Protein AF-A0A0N4U9H9-F1 (afdb_monomer)

Foldseek 3Di:
DFFFQDWDQVQQWGWTQDPVDNDDTAIEGLQQQQAAPDPPSSRRTAHHRAAWDFDWDQDPVGIHTHNIAHPPRHHHDDPPPDVVVVVVVVPPD

Sequence (93 aa):
MGVVKWYNVRLHYGFIKRIDNDGDDIFVHQSAIAKSRIIKPYLRTLGDGEMVVFDIVKGEKGTEAANVTGPNGSEVICFIFIEKLELAQMHKF

Structure (mmCIF, N/CA/C/O backbone):
data_AF-A0A0N4U9H9-F1
#
_entry.id   AF-A0A0N4U9H9-F1
#
loop_
_atom_site.group_PDB
_atom_site.id
_atom_site.type_symbol
_atom_site.label_atom_id
_atom_site.label_alt_id
_atom_site.label_comp_id
_atom_site.label_asym_id
_atom_site.label_entity_id
_atom_site.label_seq_id
_atom_site.pdbx_PDB_ins_code
_atom_site.Cartn_x
_atom_s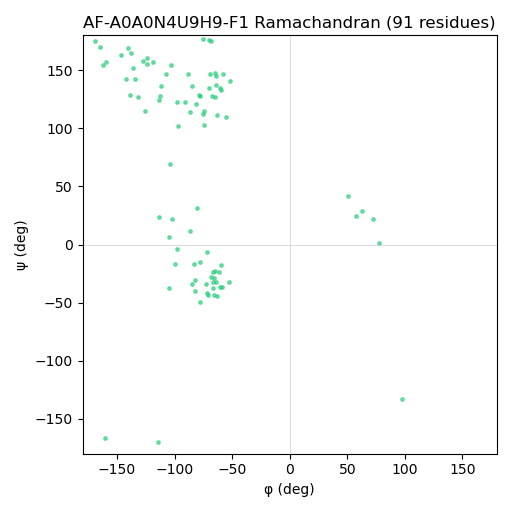ite.Cartn_y
_atom_site.Cartn_z
_atom_site.occupancy
_atom_site.B_iso_or_equiv
_atom_site.auth_seq_id
_atom_site.auth_comp_id
_atom_site.auth_asym_id
_atom_site.auth_atom_id
_atom_site.pdbx_PDB_model_num
ATOM 1 N N . MET A 1 1 ? -4.757 -8.877 2.452 1.00 94.62 1 MET A N 1
ATOM 2 C CA . MET A 1 1 ? -5.018 -8.332 1.096 1.00 94.62 1 MET A CA 1
ATOM 3 C C . MET A 1 1 ? -6.060 -7.234 1.203 1.00 94.62 1 MET A C 1
ATOM 5 O O . MET A 1 1 ? -6.797 -7.207 2.185 1.00 94.62 1 MET A O 1
ATOM 9 N N . GLY A 1 2 ? -6.135 -6.347 0.217 1.00 97.06 2 GLY A N 1
ATOM 10 C CA . GLY A 1 2 ? -7.084 -5.241 0.228 1.00 97.06 2 GLY A CA 1
ATOM 11 C C . GLY A 1 2 ? -7.170 -4.509 -1.103 1.00 97.06 2 GLY A C 1
ATOM 12 O O . GLY A 1 2 ? -6.412 -4.797 -2.028 1.00 97.06 2 GLY A O 1
ATOM 13 N N . VAL A 1 3 ? -8.096 -3.559 -1.162 1.00 96.75 3 VAL A N 1
ATOM 14 C CA . VAL A 1 3 ? -8.299 -2.640 -2.282 1.00 96.75 3 VAL A CA 1
ATOM 15 C C . VAL A 1 3 ? -7.943 -1.237 -1.816 1.00 96.75 3 VAL A C 1
ATOM 17 O O . VAL A 1 3 ? -8.450 -0.778 -0.792 1.00 96.75 3 VAL A O 1
ATOM 20 N N . VAL A 1 4 ? -7.084 -0.541 -2.550 1.00 97.44 4 VAL A N 1
ATOM 21 C CA . VAL A 1 4 ? -6.745 0.857 -2.271 1.00 97.44 4 VAL A CA 1
ATOM 22 C C . VAL A 1 4 ? -8.011 1.695 -2.429 1.00 97.44 4 VAL A C 1
ATOM 24 O O . VAL A 1 4 ? -8.547 1.839 -3.523 1.00 97.44 4 VAL A O 1
ATOM 27 N N . LYS A 1 5 ? -8.520 2.231 -1.321 1.00 97.12 5 LYS A N 1
ATOM 28 C CA . LYS A 1 5 ? -9.735 3.048 -1.306 1.00 97.12 5 LYS A CA 1
ATOM 29 C C . LYS A 1 5 ? -9.470 4.403 -1.948 1.00 97.12 5 LYS A C 1
ATOM 31 O O . LYS A 1 5 ? -10.290 4.887 -2.718 1.00 97.12 5 LYS A O 1
ATOM 36 N N . TRP A 1 6 ? -8.331 4.996 -1.601 1.00 97.31 6 TRP A N 1
ATOM 37 C CA . TRP A 1 6 ? -7.808 6.204 -2.222 1.00 97.31 6 TRP A CA 1
ATOM 38 C C . TRP A 1 6 ? -6.319 6.367 -1.918 1.00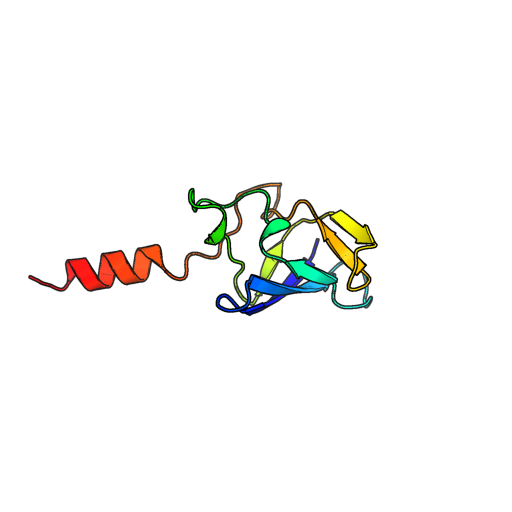 97.31 6 TRP A C 1
ATOM 40 O O . TRP A 1 6 ? -5.838 5.908 -0.874 1.00 97.31 6 TRP A O 1
ATOM 50 N N . TYR A 1 7 ? -5.602 7.076 -2.789 1.00 96.12 7 TYR A N 1
ATOM 51 C CA . TYR A 1 7 ? -4.206 7.447 -2.566 1.00 96.12 7 TYR A CA 1
ATOM 52 C C . TYR A 1 7 ? -3.901 8.890 -2.991 1.00 96.12 7 TYR A C 1
ATOM 54 O O . TYR A 1 7 ? -4.164 9.311 -4.115 1.00 96.12 7 TYR A O 1
ATOM 62 N N . ASN A 1 8 ? -3.288 9.668 -2.098 1.00 94.69 8 ASN A N 1
ATOM 63 C CA . ASN A 1 8 ? -2.853 11.029 -2.384 1.00 94.69 8 ASN A CA 1
ATOM 64 C C . ASN A 1 8 ? -1.367 11.050 -2.755 1.00 94.69 8 ASN A C 1
ATOM 66 O O . ASN A 1 8 ? -0.494 11.040 -1.888 1.00 94.69 8 ASN A O 1
ATOM 70 N N . VAL A 1 9 ? -1.082 11.155 -4.054 1.00 90.69 9 VAL A N 1
ATOM 71 C CA . VAL A 1 9 ? 0.289 11.199 -4.591 1.00 90.69 9 VAL A CA 1
ATOM 72 C C . VAL A 1 9 ? 1.104 12.371 -4.037 1.00 90.69 9 VAL A C 1
ATOM 74 O O . VAL A 1 9 ? 2.291 12.214 -3.778 1.00 90.69 9 VAL A O 1
ATOM 77 N N . ARG A 1 10 ? 0.481 13.538 -3.821 1.00 89.88 10 ARG A N 1
ATOM 78 C CA . ARG A 1 10 ? 1.176 14.746 -3.345 1.00 89.88 10 ARG A CA 1
ATOM 79 C C . ARG A 1 10 ? 1.568 14.651 -1.872 1.00 89.88 10 ARG A C 1
ATOM 81 O O . ARG A 1 10 ? 2.573 15.229 -1.476 1.00 89.88 10 ARG A O 1
ATOM 88 N N . LEU A 1 11 ? 0.747 13.983 -1.064 1.00 94.50 11 LEU A N 1
ATOM 89 C CA . LEU A 1 11 ? 0.992 13.807 0.369 1.00 94.50 11 LEU A CA 1
ATOM 90 C C . LEU A 1 11 ? 1.620 12.448 0.708 1.00 94.50 11 LEU A C 1
ATOM 92 O O . LEU A 1 11 ? 1.950 12.217 1.866 1.00 94.50 11 LEU A O 1
ATOM 96 N N . HIS A 1 12 ? 1.801 11.572 -0.284 1.00 94.56 12 HIS A N 1
ATOM 97 C CA . HIS A 1 12 ? 2.458 10.269 -0.164 1.00 94.56 12 HIS A CA 1
ATOM 98 C C . HIS A 1 12 ? 1.759 9.266 0.773 1.00 94.56 12 HIS A C 1
ATOM 100 O O . HIS A 1 12 ? 2.408 8.388 1.347 1.00 94.56 12 HIS A O 1
ATOM 106 N N . TYR A 1 13 ? 0.433 9.353 0.922 1.00 96.81 13 TYR A N 1
ATOM 107 C CA . TYR A 1 13 ? -0.333 8.406 1.737 1.00 96.81 13 TYR A CA 1
ATOM 108 C C . TYR A 1 13 ? -1.741 8.139 1.202 1.00 96.81 13 TYR A C 1
ATOM 110 O O . TYR A 1 13 ? -2.280 8.908 0.405 1.00 96.81 13 TYR A O 1
ATOM 118 N N . GLY A 1 14 ? -2.344 7.054 1.677 1.00 97.75 14 GLY A N 1
ATOM 119 C CA . GLY A 1 14 ? -3.702 6.649 1.344 1.00 97.75 14 GLY A CA 1
ATOM 120 C C . GLY A 1 14 ? -4.281 5.683 2.367 1.00 97.75 14 GLY A C 1
ATOM 121 O O . GLY A 1 14 ? -3.722 5.499 3.451 1.00 97.75 14 GLY A O 1
ATOM 122 N N . PHE A 1 15 ? -5.392 5.054 1.998 1.00 98.19 15 PHE A N 1
ATOM 123 C CA . PHE A 1 15 ? -6.054 4.042 2.816 1.00 98.19 15 PHE A CA 1
ATOM 124 C C . PHE A 1 15 ? -6.449 2.830 1.979 1.00 98.19 15 PHE A C 1
ATOM 126 O O . PHE A 1 15 ? -6.881 2.963 0.833 1.00 98.19 15 PHE A O 1
ATOM 133 N N . ILE A 1 16 ? -6.315 1.645 2.567 1.00 98.25 16 ILE A N 1
A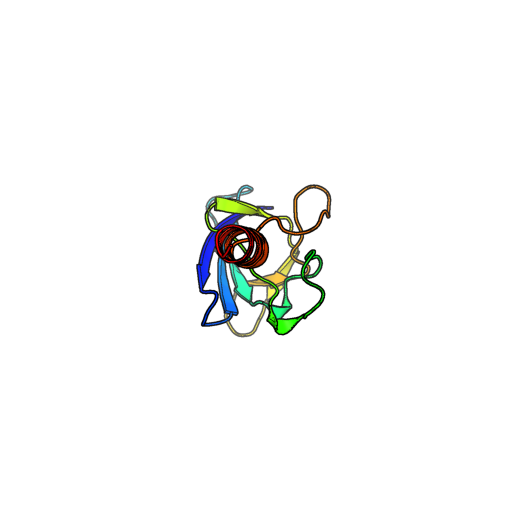TOM 134 C CA . ILE A 1 16 ? -6.645 0.362 1.951 1.00 98.25 16 ILE A CA 1
ATOM 135 C C . ILE A 1 16 ? -7.834 -0.244 2.689 1.00 98.25 16 ILE A C 1
ATOM 137 O O . ILE A 1 16 ? -7.767 -0.478 3.895 1.00 98.25 16 ILE A O 1
ATOM 141 N N . LYS A 1 17 ? -8.900 -0.557 1.954 1.00 97.38 17 LYS A N 1
ATOM 142 C CA . LYS A 1 17 ? -10.004 -1.354 2.477 1.00 97.38 17 LYS A CA 1
ATOM 143 C C . LYS A 1 17 ? -9.599 -2.825 2.488 1.00 97.38 17 LYS A C 1
ATOM 145 O O . LYS A 1 17 ? -9.169 -3.372 1.470 1.00 97.38 17 LYS A O 1
ATOM 150 N N . ARG A 1 18 ? -9.753 -3.476 3.634 1.00 95.88 18 ARG A N 1
ATOM 151 C CA . ARG A 1 18 ? -9.524 -4.915 3.791 1.00 95.88 18 ARG A CA 1
ATOM 152 C C . ARG A 1 18 ? -10.594 -5.729 3.065 1.00 95.88 18 ARG A C 1
ATOM 154 O O . ARG A 1 18 ? -11.744 -5.308 2.986 1.00 95.88 18 ARG A O 1
ATOM 161 N N . ILE A 1 19 ? -10.210 -6.889 2.530 1.00 93.94 19 ILE A N 1
ATOM 162 C CA . ILE A 1 19 ? -11.167 -7.837 1.924 1.00 93.94 19 ILE A CA 1
ATOM 163 C C . ILE A 1 19 ? -11.535 -8.998 2.853 1.00 93.94 19 ILE A C 1
ATOM 165 O O . ILE A 1 19 ? -12.502 -9.700 2.589 1.00 93.94 19 ILE A O 1
ATOM 169 N N . ASP A 1 20 ? -10.754 -9.236 3.907 1.00 89.75 20 ASP A N 1
ATOM 170 C CA . ASP A 1 20 ? -10.939 -10.364 4.823 1.00 89.75 20 ASP A CA 1
ATOM 171 C C . ASP A 1 20 ? -11.989 -10.096 5.915 1.00 89.75 20 ASP A C 1
ATOM 173 O O . ASP A 1 20 ? -12.454 -11.038 6.552 1.00 89.75 20 ASP A O 1
ATOM 177 N N . ASN A 1 21 ? -12.362 -8.833 6.143 1.00 85.56 21 ASN A N 1
ATOM 178 C CA . ASN A 1 21 ? -13.414 -8.413 7.074 1.00 85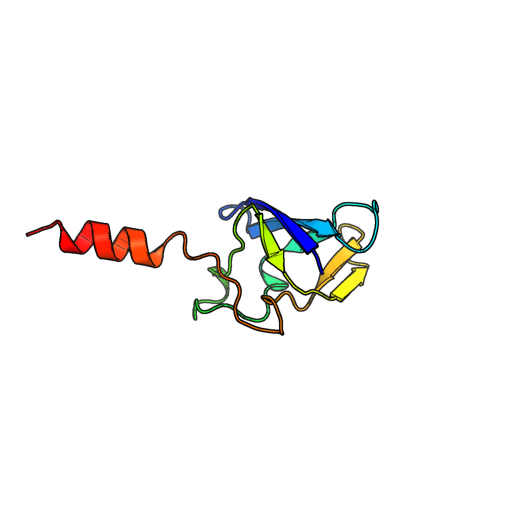.56 21 ASN A CA 1
ATOM 179 C C . ASN A 1 21 ? -13.845 -6.953 6.828 1.00 85.56 21 ASN A C 1
ATOM 181 O O . ASN A 1 21 ? -13.165 -6.211 6.122 1.00 85.56 21 ASN A O 1
ATOM 185 N N . ASP A 1 22 ? -14.936 -6.537 7.482 1.00 81.31 22 ASP A N 1
ATOM 186 C CA . ASP A 1 22 ? -15.403 -5.141 7.570 1.00 81.31 22 ASP A CA 1
ATOM 187 C C . ASP A 1 22 ? -14.647 -4.320 8.639 1.00 81.31 22 ASP A C 1
ATOM 189 O O . ASP A 1 22 ? -15.216 -3.447 9.294 1.00 81.31 22 ASP A O 1
ATOM 193 N N . GLY A 1 23 ? -13.369 -4.629 8.870 1.00 84.06 23 GLY A N 1
ATOM 194 C CA . GLY A 1 23 ? -12.524 -3.873 9.789 1.00 84.06 23 GLY A CA 1
ATOM 195 C C . GLY A 1 23 ? -12.174 -2.477 9.271 1.00 84.06 23 GLY A C 1
ATOM 196 O O . GLY A 1 23 ? -12.492 -2.106 8.139 1.00 84.06 23 GLY A O 1
ATOM 197 N N . ASP A 1 24 ? -11.473 -1.719 10.114 1.00 92.12 24 ASP A N 1
ATOM 198 C CA . ASP A 1 24 ? -11.041 -0.361 9.788 1.00 92.12 24 ASP A CA 1
ATOM 199 C C . ASP A 1 24 ? -10.176 -0.309 8.521 1.00 92.12 24 ASP A C 1
ATOM 201 O O . ASP A 1 24 ? -9.379 -1.212 8.230 1.00 92.12 24 ASP A O 1
ATOM 205 N N . ASP A 1 25 ? -10.309 0.801 7.793 1.00 96.38 25 ASP A N 1
ATOM 206 C CA . ASP A 1 25 ? -9.430 1.130 6.679 1.00 96.38 25 ASP A CA 1
ATOM 207 C C . ASP A 1 25 ? -7.979 1.227 7.176 1.00 96.38 25 ASP A C 1
ATOM 209 O O . ASP A 1 25 ? -7.672 1.883 8.172 1.00 96.38 25 ASP A O 1
ATOM 213 N N . ILE A 1 26 ? -7.067 0.597 6.444 1.00 97.50 26 ILE A N 1
ATOM 214 C CA . ILE A 1 26 ? -5.663 0.504 6.829 1.00 97.50 26 ILE A CA 1
ATOM 215 C C . ILE A 1 26 ? -4.896 1.673 6.232 1.00 97.50 26 ILE A C 1
ATOM 217 O O . ILE A 1 26 ? -4.879 1.854 5.012 1.00 97.50 26 ILE A O 1
ATOM 221 N N . PHE A 1 27 ? -4.242 2.456 7.087 1.00 98.25 27 PHE A N 1
ATOM 222 C CA . PHE A 1 27 ? -3.384 3.546 6.642 1.00 98.25 27 PHE A CA 1
ATOM 223 C C . PHE A 1 27 ? -2.190 2.996 5.855 1.00 98.25 27 PHE A C 1
ATOM 225 O O . PHE A 1 27 ? -1.560 2.022 6.261 1.00 98.25 27 PHE A O 1
ATOM 232 N N . VAL A 1 28 ? -1.838 3.637 4.743 1.00 98.25 28 VAL A N 1
ATOM 233 C CA . VAL A 1 28 ? -0.642 3.296 3.970 1.00 98.25 28 VAL A CA 1
ATOM 234 C C . VAL A 1 28 ? 0.161 4.547 3.646 1.00 98.25 28 VAL A C 1
ATOM 236 O O . VAL A 1 28 ? -0.353 5.505 3.073 1.00 98.25 28 VAL A O 1
ATOM 239 N N . HIS A 1 29 ? 1.449 4.522 3.977 1.00 97.12 29 HIS A N 1
ATOM 240 C CA . HIS A 1 29 ? 2.418 5.536 3.568 1.00 97.12 29 HIS A CA 1
ATOM 241 C C . HIS A 1 29 ? 3.287 5.016 2.416 1.00 97.12 29 HIS A C 1
ATOM 243 O O . HIS A 1 29 ? 3.516 3.816 2.282 1.00 97.12 29 HIS A O 1
ATOM 249 N N . GLN A 1 30 ? 3.825 5.917 1.595 1.00 95.25 30 GLN A N 1
ATOM 250 C CA . GLN A 1 30 ? 4.710 5.594 0.472 1.00 95.25 30 GLN A CA 1
ATOM 251 C C . GLN A 1 30 ? 5.912 4.716 0.862 1.00 95.25 30 GLN A C 1
ATOM 253 O O . GLN A 1 30 ? 6.339 3.875 0.070 1.00 95.25 30 GLN A O 1
ATOM 258 N N . SER A 1 31 ? 6.435 4.863 2.083 1.00 94.50 31 SER A N 1
ATOM 259 C CA . SER A 1 31 ? 7.537 4.032 2.591 1.00 94.50 31 SER A CA 1
ATOM 260 C C . SER A 1 31 ? 7.173 2.554 2.750 1.00 94.50 31 SER A C 1
ATOM 262 O O . SER A 1 31 ? 8.067 1.714 2.731 1.00 94.50 31 SER A O 1
ATOM 264 N N . ALA A 1 32 ? 5.886 2.224 2.883 1.00 96.56 32 ALA A N 1
ATOM 265 C CA . ALA A 1 32 ? 5.420 0.847 2.989 1.00 96.56 32 ALA A CA 1
ATOM 266 C C . ALA A 1 32 ? 5.385 0.122 1.635 1.00 96.56 32 ALA A C 1
ATOM 268 O O . ALA A 1 32 ? 5.295 -1.103 1.611 1.00 96.56 32 ALA A O 1
ATOM 269 N N . ILE A 1 33 ? 5.458 0.848 0.511 1.00 96.44 33 ILE A N 1
ATOM 270 C CA . ILE A 1 33 ? 5.416 0.270 -0.837 1.00 96.44 33 ILE A CA 1
ATOM 271 C C . ILE A 1 33 ? 6.756 -0.407 -1.133 1.00 96.44 33 ILE A C 1
ATOM 273 O O . ILE A 1 33 ? 7.760 0.249 -1.438 1.00 96.44 33 ILE A O 1
ATOM 277 N N . ALA A 1 34 ? 6.764 -1.736 -1.042 1.00 94.88 34 ALA A N 1
ATOM 278 C CA . ALA A 1 34 ? 7.965 -2.555 -1.137 1.00 94.88 34 ALA A CA 1
ATOM 279 C C . ALA A 1 34 ? 8.376 -2.825 -2.587 1.00 94.88 34 ALA A C 1
ATOM 281 O O . ALA A 1 34 ? 9.563 -2.771 -2.909 1.00 94.88 34 ALA A O 1
ATOM 282 N N . LYS A 1 35 ? 7.404 -3.084 -3.470 1.00 90.44 35 LYS A N 1
ATOM 283 C CA . LYS A 1 35 ? 7.658 -3.411 -4.879 1.00 90.44 35 LYS A CA 1
ATOM 284 C C . LYS A 1 35 ? 6.891 -2.488 -5.806 1.00 90.44 35 LYS A C 1
ATOM 286 O O . LYS A 1 35 ? 5.668 -2.527 -5.860 1.00 90.44 35 LYS A O 1
ATOM 291 N N . SER A 1 36 ? 7.630 -1.691 -6.562 1.00 89.69 36 SER A N 1
ATOM 292 C CA . SER A 1 36 ? 7.109 -0.798 -7.589 1.00 89.69 36 SER A CA 1
ATOM 293 C C . SER A 1 36 ? 8.078 -0.798 -8.758 1.00 89.69 36 SER A C 1
ATOM 295 O O . SER A 1 36 ? 9.290 -0.786 -8.545 1.00 89.69 36 SER A O 1
ATOM 297 N N . ARG A 1 37 ? 7.539 -0.736 -9.976 1.00 86.06 37 ARG A N 1
ATOM 298 C CA . ARG A 1 37 ? 8.331 -0.569 -11.198 1.00 86.06 37 ARG A CA 1
ATOM 299 C C . ARG A 1 37 ? 9.121 0.745 -11.214 1.00 86.06 37 ARG A C 1
ATOM 301 O O . ARG A 1 37 ? 10.121 0.868 -11.918 1.00 86.06 37 ARG A O 1
ATOM 308 N N . ILE A 1 38 ? 8.678 1.759 -10.463 1.00 84.19 38 ILE A N 1
ATOM 309 C CA . ILE A 1 38 ? 9.366 3.049 -10.398 1.00 84.19 38 ILE A CA 1
ATOM 310 C C . ILE A 1 38 ? 10.633 2.910 -9.545 1.00 84.19 38 ILE A C 1
ATOM 312 O O . ILE A 1 38 ? 10.576 2.719 -8.330 1.00 84.19 38 ILE A O 1
ATOM 316 N N . ILE A 1 39 ? 11.791 3.078 -10.190 1.00 79.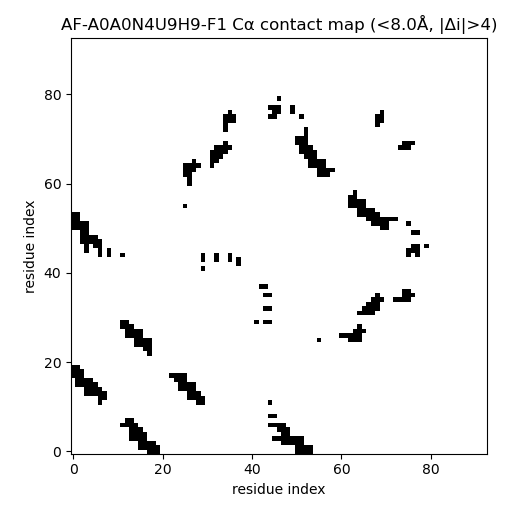38 39 ILE A N 1
ATOM 317 C CA . ILE A 1 39 ? 13.117 2.945 -9.560 1.00 79.38 39 ILE A CA 1
ATOM 318 C C . ILE A 1 39 ? 13.336 4.015 -8.478 1.00 79.38 39 ILE A C 1
ATOM 320 O O . ILE A 1 39 ? 14.004 3.769 -7.474 1.00 79.38 39 ILE A O 1
ATOM 324 N N . LYS A 1 40 ? 12.761 5.213 -8.653 1.00 83.06 40 LYS A N 1
ATOM 325 C CA . LYS A 1 40 ? 12.894 6.317 -7.693 1.00 83.06 40 LYS A CA 1
ATOM 326 C C . LYS A 1 40 ? 12.002 6.045 -6.472 1.00 83.06 40 LYS A C 1
ATOM 328 O O . LYS A 1 40 ? 10.780 6.112 -6.608 1.00 83.06 40 LYS A O 1
ATOM 333 N N . PRO A 1 41 ? 12.564 5.786 -5.277 1.00 79.06 41 PRO A N 1
ATOM 334 C CA . PRO A 1 41 ? 11.779 5.321 -4.135 1.00 79.06 41 PRO A CA 1
ATOM 335 C C . PRO A 1 41 ? 10.690 6.316 -3.718 1.00 79.06 41 PRO A C 1
ATOM 337 O O . PRO A 1 41 ? 9.582 5.897 -3.419 1.00 79.06 41 PRO A O 1
ATOM 340 N N . TYR A 1 42 ? 10.956 7.622 -3.792 1.00 81.12 42 TYR A N 1
ATOM 341 C CA . TYR A 1 42 ? 10.004 8.688 -3.445 1.00 81.12 42 TYR A CA 1
ATOM 342 C C . TYR A 1 42 ? 8.851 8.880 -4.450 1.00 81.12 42 TYR A C 1
ATOM 344 O O . TYR A 1 42 ? 7.946 9.672 -4.206 1.00 81.12 42 TYR A O 1
ATOM 352 N N . LEU A 1 43 ? 8.875 8.181 -5.588 1.00 85.19 43 LEU A N 1
ATOM 353 C CA . LEU A 1 43 ? 7.806 8.205 -6.593 1.00 85.19 43 LEU A CA 1
ATOM 354 C C . LEU A 1 43 ? 6.940 6.940 -6.570 1.00 85.19 43 LEU A C 1
ATOM 356 O O . LEU A 1 43 ? 6.087 6.772 -7.438 1.00 85.19 43 LEU A O 1
ATOM 360 N N . ARG A 1 44 ? 7.142 6.038 -5.604 1.00 91.00 44 ARG A N 1
ATOM 361 C CA . ARG A 1 44 ? 6.265 4.876 -5.427 1.00 91.00 44 ARG A CA 1
ATOM 362 C C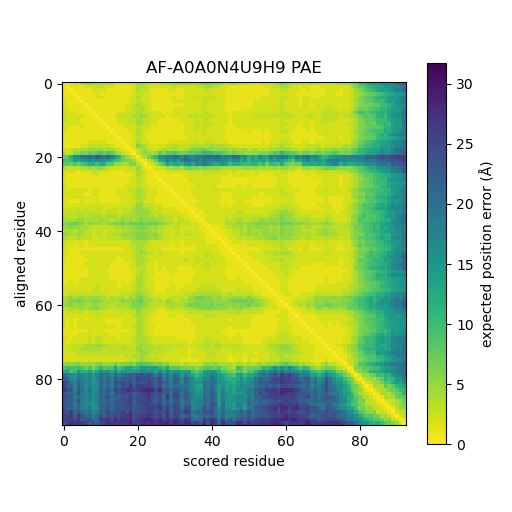 . ARG A 1 44 ? 4.871 5.361 -5.034 1.00 91.00 44 ARG A C 1
ATOM 364 O O . ARG A 1 44 ? 4.729 6.131 -4.088 1.00 91.00 44 ARG A O 1
ATOM 371 N N . THR A 1 45 ? 3.857 4.925 -5.768 1.00 93.62 45 THR A N 1
ATOM 372 C CA . THR A 1 45 ? 2.463 5.347 -5.578 1.00 93.62 45 THR A CA 1
ATOM 373 C C . THR A 1 45 ? 1.531 4.150 -5.703 1.00 93.62 45 THR A C 1
ATOM 375 O O . THR A 1 45 ? 1.940 3.092 -6.180 1.00 93.62 45 THR A O 1
ATOM 378 N N . LEU A 1 46 ? 0.293 4.328 -5.249 1.00 95.25 46 LEU A N 1
ATOM 379 C CA . LEU A 1 46 ? -0.811 3.392 -5.431 1.00 95.25 46 LEU A CA 1
ATOM 380 C C . LEU A 1 46 ? -1.927 4.083 -6.217 1.00 95.25 46 LEU A C 1
ATOM 382 O O . LEU A 1 46 ? -1.987 5.315 -6.257 1.00 95.25 46 LEU A O 1
ATOM 386 N N . GLY A 1 47 ? -2.775 3.299 -6.870 1.00 92.94 47 GLY A N 1
ATOM 387 C CA . GLY A 1 47 ? -3.925 3.776 -7.628 1.00 92.94 47 GLY A CA 1
ATOM 388 C C . GLY A 1 47 ? -5.225 3.457 -6.908 1.00 92.94 47 GLY A C 1
ATOM 389 O O . GLY A 1 47 ? -5.340 2.430 -6.246 1.0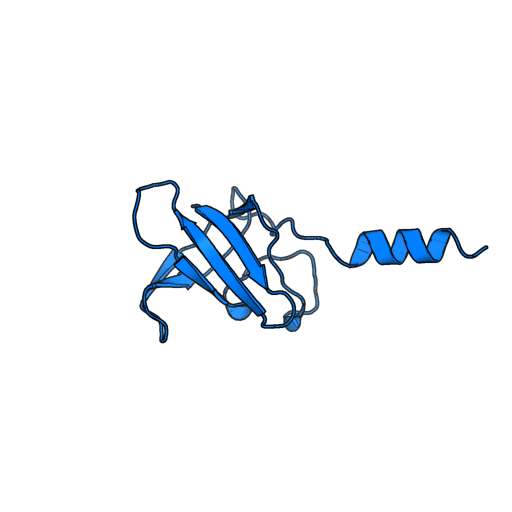0 92.94 47 GLY A O 1
ATOM 390 N N . ASP A 1 48 ? -6.222 4.322 -7.044 1.00 94.19 48 ASP A N 1
ATOM 391 C CA . ASP A 1 48 ? -7.553 4.062 -6.499 1.00 94.19 48 ASP A CA 1
ATOM 392 C C . ASP A 1 48 ? -8.145 2.788 -7.131 1.00 94.19 48 ASP A C 1
ATOM 394 O O . ASP A 1 48 ? -8.060 2.578 -8.343 1.00 94.19 48 ASP A O 1
ATOM 398 N N . GLY A 1 49 ? -8.727 1.916 -6.307 1.00 95.31 49 GLY A N 1
ATOM 399 C CA . GLY A 1 49 ? -9.252 0.615 -6.726 1.00 95.31 49 GLY A CA 1
ATOM 400 C C . GLY A 1 49 ? -8.190 -0.469 -6.941 1.00 95.31 49 GLY A C 1
ATOM 401 O O . GLY A 1 49 ? -8.534 -1.594 -7.302 1.00 95.31 49 GLY A O 1
ATOM 402 N N . GLU A 1 50 ? -6.909 -0.173 -6.719 1.00 95.62 50 GLU A N 1
ATOM 403 C CA . GLU A 1 50 ? -5.830 -1.132 -6.932 1.00 95.62 50 GLU A CA 1
ATOM 404 C C . GLU A 1 50 ? -5.845 -2.266 -5.893 1.00 95.62 50 GLU A C 1
ATOM 406 O O . GLU A 1 50 ? -5.967 -2.035 -4.689 1.00 95.62 50 GLU A O 1
ATOM 411 N N . MET A 1 51 ? -5.688 -3.507 -6.359 1.00 96.56 51 MET A N 1
ATOM 412 C CA . MET A 1 51 ? -5.550 -4.688 -5.504 1.00 96.56 51 MET A CA 1
ATOM 413 C C . MET A 1 51 ? -4.132 -4.793 -4.943 1.00 96.56 51 MET A C 1
ATOM 415 O O . MET A 1 51 ? -3.164 -4.812 -5.700 1.00 96.56 51 MET A O 1
ATOM 419 N N . VAL A 1 52 ? -4.013 -4.947 -3.624 1.00 97.62 52 VAL A N 1
ATOM 420 C CA . VAL A 1 52 ? -2.720 -5.001 -2.931 1.00 97.62 52 VAL A CA 1
ATOM 421 C C . VAL A 1 52 ? -2.648 -6.103 -1.874 1.00 97.62 52 VAL A C 1
ATOM 423 O O . VAL A 1 52 ? -3.635 -6.496 -1.239 1.00 97.62 52 VAL A O 1
ATOM 426 N N . VAL A 1 53 ? -1.429 -6.588 -1.654 1.00 97.56 53 VAL A N 1
ATOM 427 C CA . VAL A 1 53 ? -1.049 -7.490 -0.563 1.00 97.56 53 VAL A CA 1
ATOM 428 C C . VAL A 1 53 ? -0.136 -6.724 0.384 1.00 97.56 53 VAL A C 1
ATOM 430 O O . VAL A 1 53 ? 0.737 -5.989 -0.064 1.00 97.56 53 VAL A O 1
ATOM 433 N N . PHE A 1 54 ? -0.362 -6.866 1.685 1.00 97.69 54 PHE A N 1
ATOM 434 C CA . PHE A 1 54 ? 0.352 -6.126 2.719 1.00 97.69 54 PHE A CA 1
ATOM 435 C C . PHE A 1 54 ? 0.241 -6.852 4.057 1.00 97.69 54 PHE A C 1
ATOM 437 O O . PHE A 1 54 ? -0.720 -7.596 4.285 1.00 97.69 54 PHE A O 1
ATOM 444 N N . ASP A 1 55 ? 1.201 -6.572 4.930 1.00 97.19 55 ASP A N 1
ATOM 445 C CA . ASP A 1 55 ? 1.168 -6.938 6.338 1.00 97.19 55 ASP A CA 1
ATOM 446 C C . ASP A 1 55 ? 0.468 -5.840 7.137 1.00 97.19 55 ASP A C 1
ATOM 448 O O . ASP A 1 55 ? 0.570 -4.656 6.809 1.00 97.19 55 ASP A O 1
ATOM 452 N N . ILE A 1 56 ? -0.233 -6.226 8.198 1.00 95.94 56 ILE A N 1
ATOM 453 C CA . ILE A 1 56 ? -0.869 -5.287 9.121 1.00 95.94 56 ILE A CA 1
ATOM 454 C C . ILE A 1 56 ? 0.042 -5.117 10.329 1.00 95.94 56 ILE A C 1
ATOM 456 O O . ILE A 1 56 ? 0.357 -6.088 11.015 1.00 95.94 56 ILE A O 1
ATOM 460 N N . VAL A 1 57 ? 0.436 -3.879 10.606 1.00 96.94 57 VAL A N 1
ATOM 461 C CA . VAL A 1 57 ? 1.305 -3.533 11.732 1.00 96.94 57 VAL A CA 1
ATOM 462 C C . VAL A 1 57 ? 0.683 -2.419 12.569 1.00 96.94 57 VAL A C 1
ATOM 464 O O . VAL A 1 57 ? -0.161 -1.657 12.101 1.00 96.94 57 VAL A O 1
ATOM 467 N N . LYS A 1 58 ? 1.102 -2.315 13.832 1.00 96.50 58 LYS A N 1
ATOM 468 C CA . LYS A 1 58 ? 0.786 -1.157 14.672 1.00 96.50 58 LYS A CA 1
ATOM 469 C C . LYS A 1 58 ? 1.840 -0.080 14.422 1.00 96.50 58 LYS A C 1
ATOM 471 O O . LYS A 1 58 ? 3.003 -0.294 14.757 1.00 96.50 58 LYS A O 1
ATOM 476 N N . GLY A 1 59 ? 1.432 1.040 13.842 1.00 94.25 59 GLY A N 1
ATOM 477 C CA . GLY A 1 59 ? 2.283 2.197 13.579 1.00 94.25 59 GLY A CA 1
ATOM 478 C C . GLY A 1 59 ? 1.880 3.430 14.386 1.00 94.25 59 GLY A C 1
ATOM 479 O O . GLY A 1 59 ? 1.066 3.366 15.313 1.00 94.25 59 GLY A O 1
ATOM 480 N N . GLU A 1 60 ? 2.480 4.567 14.044 1.00 92.56 60 GLU A N 1
ATOM 481 C CA . GLU A 1 60 ? 2.287 5.841 14.747 1.00 92.56 60 GLU A CA 1
ATOM 482 C C . GLU A 1 60 ? 0.875 6.405 14.547 1.00 92.56 60 GLU A C 1
ATOM 484 O O . GLU A 1 60 ? 0.352 7.100 15.418 1.00 92.56 60 GLU A O 1
ATOM 489 N N . LYS A 1 61 ? 0.236 6.082 13.416 1.00 90.75 61 LYS A N 1
ATOM 490 C CA . LYS A 1 61 ? -1.110 6.539 13.044 1.00 90.75 61 LYS A CA 1
ATOM 491 C C . LYS A 1 61 ? -2.181 5.469 13.256 1.00 90.75 61 LYS A C 1
ATOM 493 O O . LYS A 1 61 ? -3.254 5.540 12.662 1.00 90.75 61 LYS A O 1
ATOM 498 N N . GLY A 1 62 ? -1.903 4.491 14.116 1.00 93.62 62 GLY A N 1
ATOM 499 C CA . GLY A 1 62 ? -2.799 3.376 14.402 1.00 93.62 62 GLY A CA 1
ATOM 500 C C . GLY A 1 62 ? -2.434 2.142 13.589 1.00 93.62 62 GLY A C 1
ATOM 501 O O . GLY A 1 62 ? -1.277 1.729 13.570 1.00 93.62 62 GLY A O 1
ATOM 502 N N . THR A 1 63 ? -3.422 1.505 12.971 1.00 96.38 63 THR A N 1
ATOM 503 C CA . THR A 1 63 ? -3.193 0.303 12.166 1.00 96.38 63 THR A CA 1
ATOM 504 C C . THR A 1 63 ? -2.700 0.693 10.772 1.00 96.38 63 THR A C 1
ATOM 506 O O . THR A 1 63 ? -3.395 1.393 10.034 1.00 96.38 63 THR A O 1
ATOM 509 N N . GLU A 1 64 ? -1.511 0.225 10.401 1.00 97.69 64 GLU A N 1
ATOM 510 C CA . GLU A 1 64 ? -0.832 0.603 9.161 1.00 97.69 64 GLU A CA 1
ATOM 511 C C . GLU A 1 64 ? -0.488 -0.619 8.303 1.00 97.69 64 GLU A C 1
ATOM 513 O O . GLU A 1 64 ? -0.332 -1.738 8.798 1.00 97.69 64 GLU A O 1
ATOM 518 N N . ALA A 1 65 ? -0.360 -0.396 6.998 1.00 97.94 65 ALA A N 1
ATOM 519 C CA . ALA A 1 65 ? 0.128 -1.379 6.050 1.00 97.94 65 ALA A CA 1
ATOM 520 C C . ALA A 1 65 ? 1.662 -1.355 6.001 1.00 97.94 65 ALA A C 1
ATOM 522 O O . ALA A 1 65 ? 2.272 -0.290 5.907 1.00 97.94 65 ALA A O 1
ATOM 523 N N . ALA A 1 66 ? 2.277 -2.533 5.981 1.00 97.69 66 ALA A N 1
ATOM 524 C CA . ALA A 1 66 ? 3.697 -2.739 5.721 1.00 97.69 66 ALA A CA 1
ATOM 525 C C . ALA A 1 66 ? 3.891 -3.704 4.542 1.00 97.69 66 ALA A C 1
ATOM 527 O O . ALA A 1 66 ? 2.981 -4.449 4.180 1.00 97.69 66 ALA A O 1
ATOM 528 N N . ASN A 1 67 ? 5.082 -3.685 3.933 1.00 97.19 67 ASN A N 1
ATOM 529 C CA . ASN A 1 67 ? 5.465 -4.594 2.844 1.00 97.19 67 ASN A CA 1
ATOM 530 C C . ASN A 1 67 ? 4.441 -4.655 1.692 1.00 97.19 67 ASN A C 1
ATOM 532 O O . ASN A 1 67 ? 4.132 -5.723 1.165 1.00 97.19 67 ASN A O 1
ATOM 536 N N . VAL A 1 68 ? 3.901 -3.499 1.300 1.00 97.94 68 VAL A N 1
ATOM 537 C CA . VAL A 1 68 ? 2.841 -3.405 0.293 1.00 97.94 68 VAL A CA 1
ATOM 538 C C . VAL A 1 68 ? 3.380 -3.813 -1.079 1.00 97.94 68 VAL A C 1
ATOM 540 O O . VAL A 1 68 ? 4.395 -3.292 -1.552 1.00 97.94 68 VAL A O 1
ATOM 543 N N . THR A 1 69 ? 2.679 -4.741 -1.722 1.00 97.00 69 THR A N 1
ATOM 544 C CA . THR A 1 69 ? 2.973 -5.296 -3.051 1.00 97.00 69 THR A CA 1
ATOM 545 C C . THR A 1 69 ? 1.680 -5.493 -3.846 1.00 97.00 69 THR A C 1
ATOM 547 O O . THR A 1 69 ? 0.582 -5.387 -3.295 1.00 97.00 69 THR A O 1
ATOM 550 N N . GLY A 1 70 ? 1.799 -5.782 -5.141 1.00 96.25 70 GLY A N 1
ATOM 551 C CA . GLY A 1 70 ? 0.671 -6.241 -5.948 1.00 96.25 70 GLY A CA 1
ATOM 552 C C . GLY A 1 70 ? 0.304 -7.708 -5.664 1.00 96.25 70 GLY A C 1
ATOM 553 O O . GLY A 1 70 ? 0.969 -8.386 -4.867 1.00 96.25 70 GLY A O 1
ATOM 554 N N . PRO A 1 71 ? -0.756 -8.233 -6.304 1.00 95.12 71 PRO A N 1
ATOM 555 C CA . PRO A 1 71 ? -1.167 -9.626 -6.159 1.00 95.12 71 PRO A CA 1
ATOM 556 C C . PRO A 1 71 ? -0.005 -10.595 -6.407 1.00 95.12 71 PRO A C 1
ATOM 558 O O . PRO A 1 71 ? 0.818 -10.390 -7.295 1.00 95.12 71 PRO A O 1
ATOM 561 N N . ASN A 1 72 ? 0.073 -11.665 -5.612 1.00 94.44 72 ASN A N 1
ATOM 562 C CA . ASN A 1 72 ? 1.157 -12.657 -5.683 1.00 94.44 72 ASN A CA 1
ATOM 563 C C . ASN A 1 72 ? 2.570 -12.066 -5.486 1.00 94.44 72 ASN A C 1
ATOM 565 O O . ASN A 1 72 ? 3.559 -12.629 -5.952 1.00 94.44 72 ASN A O 1
ATOM 569 N N . GLY A 1 73 ? 2.678 -10.924 -4.797 1.00 92.81 73 GLY A N 1
ATOM 570 C CA . GLY A 1 73 ? 3.950 -10.254 -4.540 1.00 92.81 73 GLY A CA 1
ATOM 571 C C . GLY A 1 73 ? 4.547 -9.578 -5.774 1.00 92.81 73 GLY A C 1
ATOM 572 O O . GLY A 1 73 ? 5.766 -9.372 -5.806 1.00 92.81 73 GLY A O 1
ATOM 573 N N . SER A 1 74 ? 3.725 -9.270 -6.784 1.00 94.25 74 SER A N 1
ATOM 574 C CA . SER A 1 74 ? 4.122 -8.492 -7.958 1.00 94.25 74 SER A CA 1
ATOM 575 C C . SER A 1 74 ? 4.417 -7.033 -7.597 1.00 94.25 74 SER A C 1
ATOM 577 O O . SER A 1 74 ? 4.228 -6.581 -6.465 1.00 94.25 74 SER A O 1
ATOM 579 N N . GLU A 1 75 ? 4.879 -6.269 -8.580 1.00 93.44 75 GLU A N 1
ATOM 580 C CA . GLU A 1 75 ? 4.916 -4.812 -8.475 1.00 93.44 75 GLU A CA 1
ATOM 581 C C . GLU A 1 75 ? 3.489 -4.248 -8.389 1.00 93.44 75 GLU A C 1
ATOM 583 O O . GLU A 1 75 ? 2.556 -4.822 -8.960 1.00 93.44 75 GLU A O 1
ATOM 588 N N . VAL A 1 76 ? 3.330 -3.138 -7.663 1.00 93.94 76 VAL A N 1
ATOM 589 C CA . VAL A 1 76 ? 2.106 -2.322 -7.694 1.00 93.94 76 VAL A CA 1
ATOM 590 C C . VAL A 1 76 ? 1.902 -1.726 -9.095 1.00 93.94 76 VAL A C 1
ATOM 592 O O . VAL A 1 76 ? 2.870 -1.404 -9.789 1.00 93.94 76 VAL A O 1
ATOM 595 N N . ILE A 1 77 ? 0.643 -1.613 -9.515 1.00 87.06 77 ILE A N 1
ATOM 596 C CA . ILE A 1 77 ? 0.198 -1.291 -10.875 1.00 87.06 77 ILE A CA 1
ATOM 597 C C . ILE A 1 77 ? 0.230 0.216 -11.147 1.00 87.06 77 ILE A C 1
ATOM 599 O O . ILE A 1 77 ? 0.408 0.599 -12.298 1.00 87.06 77 ILE A O 1
ATOM 603 N N . CYS A 1 78 ? 0.031 1.092 -10.155 1.00 78.81 78 CYS A N 1
ATOM 604 C CA . CYS A 1 78 ? -0.174 2.520 -10.423 1.00 78.81 78 CYS A CA 1
ATOM 605 C C . CYS A 1 78 ? 0.949 3.175 -11.257 1.00 78.81 78 CYS A C 1
ATOM 607 O O . CYS A 1 78 ? 2.063 3.413 -10.788 1.00 78.81 78 CYS A O 1
ATOM 609 N N . PHE A 1 79 ? 0.593 3.507 -12.504 1.00 68.62 79 PHE A N 1
ATOM 610 C CA . PHE A 1 79 ? 1.445 4.055 -13.567 1.00 68.62 79 PHE A CA 1
ATOM 611 C C . PHE A 1 79 ? 1.077 5.488 -13.965 1.00 68.62 79 PHE A C 1
ATOM 613 O O . PHE A 1 79 ? 1.368 5.904 -15.085 1.00 68.62 79 PHE A O 1
ATOM 620 N N . ILE A 1 80 ? 0.430 6.275 -13.097 1.00 57.56 80 ILE A N 1
ATOM 621 C CA . ILE A 1 80 ? -0.247 7.506 -13.555 1.00 57.56 80 ILE A CA 1
ATOM 622 C C . ILE A 1 80 ? 0.685 8.534 -14.232 1.00 57.56 80 ILE A C 1
ATOM 624 O O . ILE A 1 80 ? 0.192 9.371 -14.985 1.00 57.56 80 ILE A O 1
ATOM 628 N N . PHE A 1 81 ? 2.013 8.467 -14.077 1.00 55.91 81 PHE A N 1
ATOM 629 C CA . PHE A 1 81 ? 2.892 9.490 -14.649 1.00 55.91 81 PHE A CA 1
ATOM 630 C C . PHE A 1 81 ? 3.687 9.114 -15.907 1.00 55.91 81 PHE A C 1
ATOM 632 O O . PHE A 1 81 ? 3.822 9.972 -16.772 1.00 55.91 81 PHE A O 1
ATOM 639 N N . ILE A 1 82 ? 4.207 7.892 -16.067 1.00 54.22 82 ILE A N 1
ATOM 640 C CA . ILE A 1 82 ? 5.199 7.657 -17.139 1.00 54.22 82 ILE A CA 1
ATOM 641 C C . ILE A 1 82 ? 4.542 7.538 -18.519 1.00 54.22 82 ILE A C 1
ATOM 643 O O . ILE A 1 82 ? 4.927 8.282 -19.417 1.00 54.22 82 ILE A O 1
ATOM 647 N N . GLU A 1 83 ? 3.500 6.719 -18.691 1.00 54.28 83 GLU A N 1
ATOM 648 C CA . GLU A 1 83 ? 2.918 6.549 -20.033 1.00 54.28 83 GLU A CA 1
ATOM 649 C C . GLU A 1 83 ? 2.245 7.820 -20.556 1.00 54.28 83 GLU A C 1
ATOM 651 O O . GLU A 1 83 ? 2.388 8.150 -21.728 1.00 54.28 83 GLU A O 1
ATOM 656 N N . LYS A 1 84 ? 1.572 8.604 -19.700 1.00 54.22 84 LYS A N 1
ATOM 657 C CA . LYS A 1 84 ? 0.987 9.880 -20.145 1.00 54.22 84 LYS A CA 1
ATOM 658 C C . LYS A 1 84 ? 2.049 10.909 -20.540 1.00 54.22 84 LYS A C 1
ATOM 660 O O . LYS A 1 84 ? 1.787 11.700 -21.441 1.00 54.22 84 LYS A O 1
ATOM 665 N N . LEU A 1 85 ? 3.223 10.907 -19.903 1.00 52.34 85 LEU A N 1
ATOM 666 C CA . LEU A 1 85 ? 4.344 11.766 -20.298 1.00 52.34 85 LEU A CA 1
ATOM 667 C C . LEU A 1 85 ? 4.981 11.305 -21.609 1.00 52.34 85 LEU A C 1
ATOM 669 O O . LEU A 1 85 ? 5.254 12.150 -22.457 1.00 52.34 85 LEU A O 1
ATOM 673 N N . GLU A 1 86 ? 5.167 9.999 -21.802 1.00 57.28 86 GLU A N 1
ATOM 674 C CA . GLU A 1 86 ? 5.703 9.451 -23.054 1.00 57.28 86 GLU A CA 1
ATOM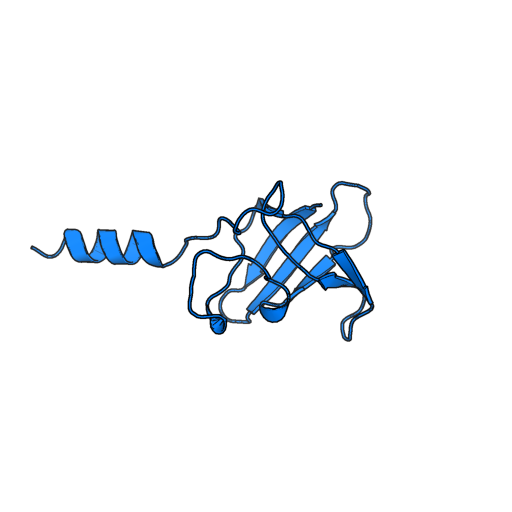 675 C C . GLU A 1 86 ? 4.736 9.673 -24.229 1.00 57.28 86 GLU A C 1
ATOM 677 O O . GLU A 1 86 ? 5.158 10.159 -25.279 1.00 57.28 86 GLU A O 1
ATOM 682 N N . LEU A 1 87 ? 3.426 9.455 -24.045 1.00 53.25 87 LEU A N 1
ATOM 683 C CA . LEU A 1 87 ? 2.409 9.789 -25.054 1.00 53.25 87 LEU A CA 1
ATOM 684 C C . LEU A 1 87 ? 2.348 11.295 -25.341 1.00 53.25 87 LEU A C 1
ATOM 686 O O . LEU A 1 87 ? 2.297 11.699 -26.503 1.00 53.25 87 LEU A O 1
ATOM 690 N N . ALA A 1 88 ? 2.384 12.147 -24.311 1.00 58.41 88 ALA A N 1
ATOM 691 C CA . ALA A 1 88 ? 2.362 13.597 -24.505 1.00 58.41 88 ALA A CA 1
ATOM 692 C C . ALA A 1 88 ? 3.628 14.130 -25.203 1.00 58.41 88 ALA A C 1
ATOM 694 O O . ALA A 1 88 ? 3.576 15.197 -25.818 1.00 58.41 88 ALA A O 1
ATOM 695 N N . GLN A 1 89 ? 4.755 13.414 -25.118 1.00 60.44 89 GLN A N 1
ATOM 696 C CA . GLN A 1 89 ? 5.983 13.749 -25.841 1.00 60.44 89 GLN A CA 1
ATOM 697 C C . GLN A 1 89 ? 6.001 13.181 -27.268 1.00 60.44 89 GLN A C 1
ATOM 699 O O . GLN A 1 89 ? 6.479 13.871 -28.162 1.00 60.44 89 GLN A O 1
ATOM 704 N N . MET A 1 90 ? 5.420 12.001 -27.525 1.00 61.50 90 MET A N 1
ATOM 705 C CA . MET A 1 90 ? 5.340 11.442 -28.886 1.00 61.50 90 MET A CA 1
ATOM 706 C C . MET A 1 90 ? 4.465 12.264 -29.841 1.00 61.50 90 MET A C 1
ATOM 708 O O . MET A 1 90 ? 4.738 12.289 -31.036 1.00 61.50 90 MET A O 1
ATOM 712 N N . HIS A 1 91 ? 3.454 12.976 -29.337 1.00 60.59 91 HIS A N 1
ATOM 713 C CA . HIS A 1 91 ? 2.624 13.867 -30.159 1.00 60.59 91 HIS A CA 1
ATOM 714 C C . HIS A 1 91 ? 3.191 15.289 -30.323 1.00 60.59 91 HIS A C 1
ATOM 716 O O . HIS A 1 91 ? 2.490 16.175 -30.806 1.00 60.59 91 HIS A O 1
ATOM 722 N N . LYS A 1 92 ? 4.449 15.530 -29.933 1.00 53.38 92 LYS A N 1
ATOM 723 C CA . LYS A 1 92 ? 5.183 16.751 -30.293 1.00 53.38 92 LYS A CA 1
ATOM 724 C C . LYS A 1 92 ? 6.206 16.455 -31.391 1.00 53.38 92 LYS A C 1
ATOM 726 O O . LYS A 1 92 ? 7.408 16.518 -31.154 1.00 53.38 92 LYS A O 1
ATOM 731 N N . PHE A 1 93 ? 5.695 16.167 -32.581 1.00 54.56 93 PHE A N 1
ATOM 732 C CA . PHE A 1 93 ? 6.346 16.366 -33.877 1.00 54.56 93 PHE A CA 1
ATOM 733 C C . PHE A 1 93 ? 5.299 16.958 -34.822 1.00 54.56 93 PHE A C 1
ATOM 735 O O . PHE A 1 93 ? 5.697 17.766 -35.687 1.00 54.56 93 PHE A O 1
#

Organism: Dracunculus medinensis (NCBI:txid318479)

Radius of gyration: 14.16 Å; Cα contacts (8 Å, |Δi|>4): 181; chains: 1; bounding box: 28×29×49 Å

Nearest PDB structures (foldseek):
  6a6j-assembly2_C  TM=9.399E-01  e=4.556E-09  Danio rerio
  7f3j-assembly2_C  TM=9.365E-01  e=7.616E-09  Homo sapiens
  6lms-assembly1_A  TM=9.205E-01  e=9.234E-09  Homo sapiens
  4a4i-assembly1_A  TM=8.200E-01  e=6.406E-07  Homo sapiens
  3ts2-assembly1_B  TM=8.458E-01  e=1.575E-06  Mus musculus

InterPro domains:
  IPR002059 Cold-shock protein Csp, DNA-binding [PF00313] (2-70)
  IPR002059 Cold-shock protein Csp, DNA-binding [PR00050] (2-17)
  IPR002059 Cold-shock protein Csp, DNA-binding [PR00050] (44-62)
  IPR002059 Cold-shock protein Csp, DNA-binding [PS51857] (1-70)
  IPR002059 Cold-shock protein Csp, DNA-binding [cd04458] (2-70)
  IPR011129 Cold-shock domain [SM00357] (1-71)
  IPR0121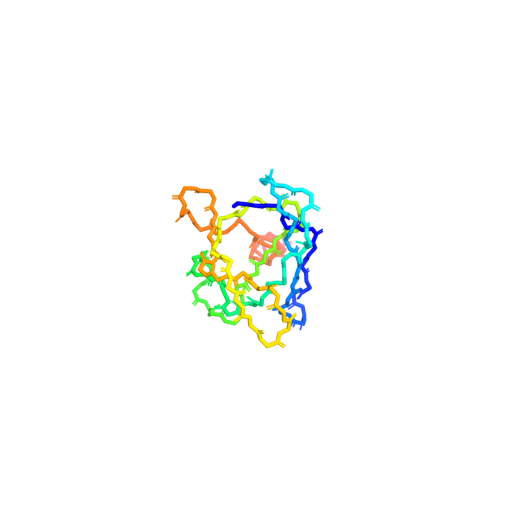56 Cold shock, CspA [PIRSF002599] (2-81)
  IPR012340 Nucleic acid-binding, OB-fold [G3DSA:2.40.50.140] (1-80)
  IPR012340 Nucleic acid-binding, OB-fold [SSF50249] (1-70)
  IPR050181 Cold shock domain-containing protein [PTHR11544] (2-76)

pLDDT: mean 87.58, std 14.25, range [52.34, 98.25]

Secondary structure (DSSP, 8-state):
-EEEEEEETTTTEEEEEESSSS-PPEEEEGGGB--BS-SSGGG----TT-EEEEEEEEETTEEEEEEEESGGG--B---TTHHHHHHHHHT--

Mean predicted aligned error: 6.56 Å

Solvent-accessible surface area (backbone atoms only — not comparable to full-atom values): 5223 Å² total; per-residue (Å²): 84,28,34,24,69,39,51,41,77,92,79,39,37,34,33,28,37,48,72,90,50,94,61,76,67,28,37,36,47,37,87,24,56,67,36,49,82,54,82,53,69,92,67,41,58,67,36,66,71,36,62,33,31,49,44,83,43,85,51,98,87,43,56,26,43,33,66,27,18,8,67,97,73,34,51,39,78,49,56,86,60,62,60,60,50,53,54,62,51,69,75,70,123